Protein AF-A0A8T4J3P3-F1 (afdb_monomer)

Radius of gyration: 22.93 Å; Cα contacts (8 Å, |Δi|>4): 97; chains: 1; bounding box: 50×20×61 Å

Solvent-accessible surface area (backbone atoms only — not comparable to full-atom values): 6319 Å² total; per-residue (Å²): 105,70,88,78,67,76,52,54,73,67,57,55,49,53,51,52,53,50,51,50,52,59,51,37,70,76,73,45,59,72,70,58,40,50,53,52,52,50,52,52,52,53,50,53,52,51,50,49,44,68,74,58,44,93,62,59,65,44,81,47,78,45,78,41,93,57,54,66,65,52,49,51,47,38,44,74,73,66,72,43,73,71,46,84,41,90,40,64,38,95,86,78,70,44,82,42,44,30,42,37,34,73,42,75,66,126

InterPro domains:
  IPR003740 Uncharacterised membrane protein YitT [PF02588] (1-74)
  IPR015867 Nitrogen regulatory protein PII/ATP phosphoribosyltransferase, C-terminal [G3DSA:3.30.70.120] (50-106)
  IPR019264 Domain of unknown function DUF2179 [PF10035] (80-104)
  IPR051461 UPF0750 membrane-associated protein [PTHR33545] (1-105)

pLDDT: mean 79.39, std 11.52, range [35.0, 92.94]

Organism: NCBI:txid299421

Mean predicted aligned error: 11.97 Å

Structure (mmCIF, N/CA/C/O backbone):
data_AF-A0A8T4J3P3-F1
#
_entry.id   AF-A0A8T4J3P3-F1
#
loop_
_atom_site.group_PDB
_atom_site.id
_atom_site.type_symbol
_atom_site.label_atom_id
_atom_site.label_alt_id
_atom_site.label_comp_id
_atom_site.label_asym_id
_atom_site.label_entity_id
_atom_site.label_seq_id
_atom_site.pdbx_PDB_ins_code
_atom_site.Cartn_x
_atom_site.Cartn_y
_atom_site.Cartn_z
_atom_site.occupancy
_atom_site.B_iso_or_equiv
_atom_site.auth_seq_id
_atom_site.auth_comp_id
_atom_site.auth_asym_id
_atom_site.auth_atom_id
_atom_site.pdbx_PDB_model_num
ATOM 1 N N . ILE A 1 1 ? 18.971 -0.209 1.408 1.00 48.09 1 ILE A N 1
ATOM 2 C CA . ILE A 1 1 ? 19.101 1.019 0.581 1.00 48.09 1 ILE A CA 1
ATOM 3 C C . ILE A 1 1 ? 18.462 2.231 1.278 1.00 48.09 1 ILE A C 1
ATOM 5 O O . ILE A 1 1 ? 19.193 3.159 1.584 1.00 48.09 1 ILE A O 1
ATOM 9 N N . HIS A 1 2 ? 17.191 2.181 1.709 1.00 35.00 2 HIS A N 1
ATOM 10 C CA . HIS A 1 2 ? 16.557 3.257 2.511 1.00 35.00 2 HIS A CA 1
ATOM 11 C C . HIS A 1 2 ? 17.288 3.605 3.832 1.00 35.00 2 HIS A C 1
ATOM 13 O O . HIS A 1 2 ? 17.222 4.733 4.304 1.00 35.00 2 HIS A O 1
ATOM 19 N N . LYS A 1 3 ? 18.021 2.641 4.416 1.00 41.84 3 LYS A N 1
ATOM 20 C CA . LYS A 1 3 ? 18.804 2.813 5.656 1.00 41.84 3 LYS A CA 1
ATOM 21 C C . LYS A 1 3 ? 20.180 3.483 5.462 1.00 41.84 3 LYS A C 1
ATOM 23 O O . LYS A 1 3 ? 20.754 3.920 6.447 1.00 41.84 3 LYS A O 1
ATOM 28 N N . TYR A 1 4 ? 20.708 3.562 4.232 1.00 56.03 4 TYR A N 1
ATOM 29 C CA . TYR A 1 4 ? 22.084 4.032 3.975 1.00 56.03 4 TYR A CA 1
ATOM 30 C C . TYR A 1 4 ? 22.183 5.343 3.178 1.00 56.03 4 TYR A C 1
ATOM 32 O O . TYR A 1 4 ? 23.177 6.040 3.329 1.00 56.03 4 TYR A O 1
ATOM 40 N N . THR A 1 5 ? 21.188 5.713 2.359 1.00 57.62 5 THR A N 1
ATOM 41 C CA . THR A 1 5 ? 21.279 6.915 1.496 1.00 57.62 5 THR A CA 1
ATOM 42 C C . THR A 1 5 ? 20.175 7.954 1.694 1.00 57.62 5 THR A C 1
ATOM 44 O O . THR A 1 5 ? 20.275 9.035 1.126 1.00 57.62 5 THR A O 1
ATOM 47 N N . GLY A 1 6 ? 19.116 7.677 2.467 1.00 58.16 6 GLY A N 1
ATOM 48 C CA . GLY A 1 6 ? 18.024 8.639 2.719 1.00 58.16 6 GLY A CA 1
ATOM 49 C C . GLY A 1 6 ? 17.222 9.072 1.477 1.00 58.16 6 GLY A C 1
ATOM 50 O O . GLY A 1 6 ? 16.304 9.884 1.575 1.00 58.16 6 GLY A O 1
ATOM 51 N N . LEU A 1 7 ? 17.547 8.533 0.300 1.00 58.16 7 LEU A N 1
ATOM 52 C CA . LEU A 1 7 ? 16.860 8.785 -0.960 1.00 58.16 7 LEU A CA 1
ATOM 53 C C . LEU A 1 7 ? 15.660 7.844 -1.086 1.00 58.16 7 LEU A C 1
ATOM 55 O O . LEU A 1 7 ? 15.764 6.647 -0.8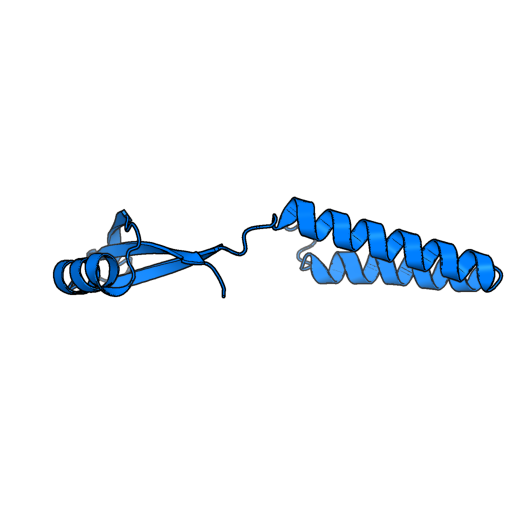07 1.00 58.16 7 LEU A O 1
ATOM 59 N N . SER A 1 8 ? 14.520 8.381 -1.533 1.00 64.44 8 SER A N 1
ATOM 60 C CA . SER A 1 8 ? 13.360 7.546 -1.846 1.00 64.44 8 SER A CA 1
ATOM 61 C C . SER A 1 8 ? 13.710 6.570 -2.972 1.00 64.44 8 SER A C 1
ATOM 63 O O . SER A 1 8 ? 14.520 6.877 -3.851 1.00 64.44 8 SER A O 1
ATOM 65 N N . GLN A 1 9 ? 13.080 5.394 -2.965 1.00 66.31 9 GLN A N 1
ATOM 66 C CA . GLN A 1 9 ? 13.320 4.343 -3.961 1.00 66.31 9 GLN A CA 1
ATOM 67 C C . GLN A 1 9 ? 13.189 4.872 -5.403 1.00 66.31 9 GLN A C 1
ATOM 69 O O . GLN A 1 9 ? 14.008 4.536 -6.255 1.00 66.3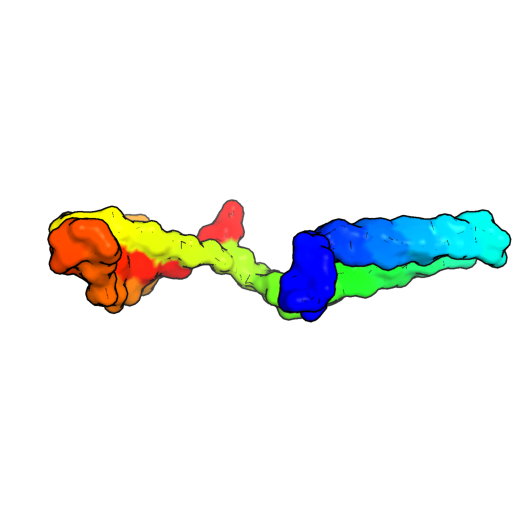1 9 GLN A O 1
ATOM 74 N N . GLY A 1 10 ? 12.247 5.793 -5.642 1.00 67.44 10 GLY A N 1
ATOM 75 C CA . GLY A 1 10 ? 12.066 6.450 -6.940 1.00 67.44 10 GLY A CA 1
ATOM 76 C C . GLY A 1 10 ? 13.233 7.348 -7.370 1.00 67.44 10 GLY A C 1
ATOM 77 O O . GLY A 1 10 ? 13.574 7.368 -8.546 1.00 67.44 10 GLY A O 1
ATOM 78 N N . LYS A 1 11 ? 13.903 8.048 -6.441 1.00 70.94 11 LYS A N 1
ATOM 79 C CA . LYS A 1 11 ? 15.074 8.885 -6.772 1.00 70.94 11 LYS A CA 1
ATOM 80 C C . LYS A 1 11 ? 16.291 8.047 -7.160 1.00 70.94 11 LYS A C 1
ATOM 82 O O . LYS A 1 11 ? 17.035 8.435 -8.054 1.00 70.94 11 LYS A O 1
ATOM 87 N N . CYS A 1 12 ? 16.485 6.901 -6.506 1.00 74.31 12 CYS A N 1
ATOM 88 C CA . CYS A 1 12 ? 17.551 5.967 -6.872 1.00 74.31 12 CYS A CA 1
ATOM 89 C C . CYS A 1 12 ? 17.317 5.364 -8.262 1.00 74.31 12 CYS A C 1
ATOM 91 O O . CYS A 1 12 ? 18.253 5.336 -9.055 1.00 74.31 12 CYS A O 1
ATOM 93 N N . LEU A 1 13 ? 16.083 4.941 -8.569 1.00 76.50 13 LEU A N 1
ATOM 94 C CA . LEU A 1 13 ? 15.736 4.462 -9.912 1.00 76.50 13 LEU A CA 1
ATOM 95 C C . LEU A 1 13 ? 15.973 5.546 -10.968 1.00 76.50 13 LEU A C 1
ATOM 97 O O . LEU A 1 13 ? 16.661 5.293 -11.946 1.00 76.50 13 LEU A O 1
ATOM 101 N N . ALA A 1 14 ? 15.500 6.772 -10.725 1.00 75.94 14 ALA A N 1
ATOM 102 C CA . ALA A 1 14 ? 15.676 7.880 -11.661 1.00 75.94 14 ALA A CA 1
ATOM 103 C C . ALA A 1 14 ? 17.155 8.211 -11.939 1.00 75.94 14 ALA A C 1
ATOM 105 O O . ALA A 1 14 ? 17.506 8.544 -13.068 1.00 75.94 14 ALA A O 1
ATOM 106 N N . LEU A 1 15 ? 18.033 8.107 -10.933 1.00 83.00 15 LEU A N 1
ATOM 107 C CA . LEU A 1 15 ? 19.476 8.305 -11.113 1.00 83.00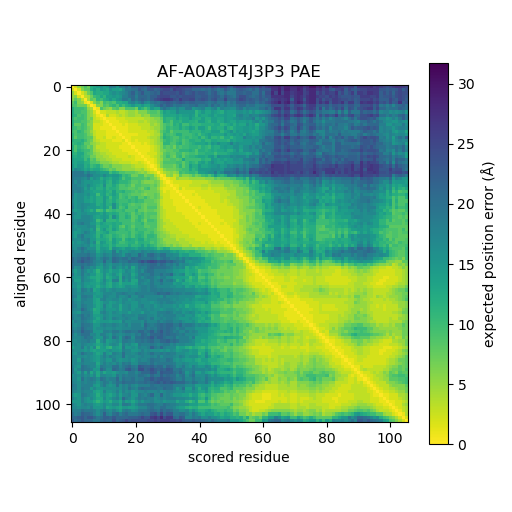 15 LEU A CA 1
ATOM 108 C C . LEU A 1 15 ? 20.118 7.184 -11.933 1.00 83.00 15 LEU A C 1
ATOM 110 O O . LEU A 1 15 ? 20.938 7.462 -12.809 1.00 83.00 15 LEU A O 1
ATOM 114 N N . ILE A 1 16 ? 19.755 5.932 -11.654 1.00 81.81 16 ILE A N 1
ATOM 115 C CA . ILE A 1 16 ? 20.275 4.771 -12.383 1.00 81.81 16 ILE A CA 1
ATOM 116 C C . ILE A 1 16 ? 19.819 4.837 -13.842 1.00 81.81 16 ILE A C 1
ATOM 118 O O . ILE A 1 16 ? 20.661 4.817 -14.739 1.00 81.81 16 ILE A O 1
ATOM 122 N N . ASP A 1 17 ? 18.520 5.022 -14.078 1.00 78.00 17 ASP A N 1
ATOM 123 C CA . ASP A 1 17 ? 17.948 5.134 -15.421 1.00 78.00 17 ASP A CA 1
ATOM 124 C C . ASP A 1 17 ? 18.521 6.344 -16.170 1.00 78.00 17 ASP A C 1
ATOM 126 O O . ASP A 1 17 ? 18.912 6.224 -17.330 1.00 78.00 17 ASP A O 1
ATOM 130 N N . GLY A 1 18 ? 18.668 7.496 -15.504 1.00 79.50 18 GLY A N 1
ATOM 131 C CA . GLY A 1 18 ? 19.288 8.685 -16.092 1.00 79.50 18 GLY A CA 1
ATOM 132 C C . GLY A 1 18 ? 20.742 8.454 -16.512 1.00 79.50 18 GLY A C 1
ATOM 133 O O . GLY A 1 18 ? 21.148 8.873 -17.595 1.00 79.50 18 GLY A O 1
ATOM 134 N N . THR A 1 19 ? 21.519 7.732 -15.700 1.00 81.38 19 THR A N 1
ATOM 135 C CA . THR A 1 19 ? 22.915 7.395 -16.026 1.00 81.38 19 THR A CA 1
ATOM 136 C C . THR A 1 19 ? 22.984 6.420 -17.201 1.00 81.38 19 THR A C 1
ATOM 138 O O . THR A 1 19 ? 23.814 6.593 -18.094 1.00 81.38 19 THR A O 1
ATOM 141 N N . ILE A 1 20 ? 22.087 5.430 -17.250 1.00 80.12 20 ILE A N 1
ATOM 142 C CA . ILE A 1 20 ? 21.998 4.472 -18.360 1.00 80.12 20 ILE A CA 1
ATOM 143 C C . ILE A 1 20 ? 21.632 5.190 -19.664 1.00 80.12 20 ILE A C 1
ATOM 145 O O . ILE A 1 20 ? 22.286 4.958 -20.677 1.00 80.12 20 ILE A O 1
ATOM 149 N N . VAL A 1 21 ? 20.650 6.097 -19.645 1.00 72.56 21 VAL A N 1
ATOM 150 C CA . VAL A 1 21 ? 20.230 6.868 -20.829 1.00 72.56 21 VAL A CA 1
ATOM 151 C C . VAL A 1 21 ? 21.356 7.769 -21.342 1.00 72.56 21 VAL A C 1
ATOM 153 O O . VAL A 1 21 ? 21.638 7.756 -22.538 1.00 72.56 21 VAL A O 1
ATOM 156 N N . LEU A 1 22 ? 22.049 8.494 -20.456 1.00 78.88 22 LEU A N 1
ATOM 157 C CA . LEU A 1 22 ? 23.204 9.322 -20.833 1.00 78.88 22 LEU A CA 1
ATOM 158 C C . LEU A 1 22 ? 24.333 8.488 -21.452 1.00 78.88 22 LEU A C 1
ATOM 160 O O . LEU A 1 22 ? 24.925 8.886 -22.453 1.00 78.88 22 LEU A O 1
ATOM 164 N N . SER A 1 23 ? 24.598 7.310 -20.883 1.00 73.69 23 SER A N 1
ATOM 165 C CA . SER A 1 23 ? 25.611 6.380 -21.394 1.00 73.69 23 SER A CA 1
ATOM 166 C C . SER A 1 23 ? 25.203 5.798 -22.750 1.00 73.69 23 SER A C 1
ATOM 168 O O . SER A 1 23 ? 26.023 5.692 -23.657 1.00 73.69 23 SER A O 1
ATOM 170 N N . ALA A 1 24 ? 23.923 5.466 -22.923 1.00 66.88 24 ALA A N 1
ATOM 171 C CA . ALA A 1 24 ? 23.394 4.909 -24.160 1.00 66.88 24 ALA A CA 1
ATOM 172 C C . ALA A 1 24 ? 23.392 5.927 -25.311 1.00 66.88 24 ALA A C 1
ATOM 174 O O . ALA A 1 24 ? 23.721 5.559 -26.437 1.00 66.88 24 ALA A O 1
ATOM 175 N N . MET A 1 25 ? 23.098 7.202 -25.024 1.00 66.88 25 MET A N 1
ATOM 176 C CA . MET A 1 25 ? 23.184 8.298 -25.999 1.00 66.88 25 MET A CA 1
ATOM 177 C C . MET A 1 25 ? 24.599 8.497 -26.555 1.00 66.88 25 MET A C 1
ATOM 179 O O . MET A 1 25 ? 24.745 8.958 -27.682 1.00 66.88 25 MET A O 1
ATOM 183 N N . PHE A 1 26 ? 25.634 8.167 -25.778 1.00 71.31 26 PHE A N 1
ATOM 184 C CA . PHE A 1 26 ? 27.028 8.318 -26.196 1.00 71.31 26 PHE A CA 1
ATOM 185 C C . PHE A 1 26 ? 27.574 7.086 -26.940 1.00 71.31 26 PHE A C 1
ATOM 187 O O . PHE A 1 26 ? 28.540 7.204 -27.689 1.00 71.31 26 PHE A O 1
ATOM 194 N N . VAL A 1 27 ? 26.979 5.904 -26.731 1.00 69.38 27 VAL A N 1
ATOM 195 C CA . VAL A 1 27 ? 27.556 4.612 -27.153 1.00 69.38 27 VAL A CA 1
ATOM 196 C C . VAL A 1 27 ? 26.811 3.949 -28.320 1.00 69.38 27 VAL A C 1
ATOM 198 O O . VAL A 1 27 ? 27.438 3.207 -29.074 1.00 69.38 27 VAL A O 1
ATOM 201 N N . PHE A 1 28 ? 25.508 4.191 -28.512 1.00 64.69 28 PHE A N 1
ATOM 202 C CA . PHE A 1 28 ? 24.690 3.382 -29.429 1.00 64.69 28 PHE A CA 1
ATOM 203 C C . PHE A 1 28 ? 24.108 4.146 -30.627 1.00 64.69 28 PHE A C 1
ATOM 205 O O . PHE A 1 28 ? 23.646 5.279 -30.516 1.00 64.69 28 PHE A O 1
ATOM 212 N N . ASN A 1 29 ? 24.043 3.458 -31.775 1.00 71.31 29 ASN A N 1
ATOM 213 C CA . ASN A 1 29 ? 23.169 3.829 -32.891 1.00 71.31 29 ASN A CA 1
ATOM 214 C C . ASN A 1 29 ? 21.691 3.725 -32.464 1.00 71.31 29 ASN A C 1
ATOM 216 O O . ASN A 1 29 ? 21.352 2.915 -31.597 1.00 71.31 29 ASN A O 1
ATOM 220 N N . ILE A 1 30 ? 20.805 4.497 -33.107 1.00 72.88 30 ILE A N 1
ATOM 221 C CA . ILE A 1 30 ? 19.376 4.611 -32.744 1.00 72.88 30 ILE A CA 1
ATOM 222 C C . ILE A 1 30 ? 18.688 3.249 -32.538 1.00 72.88 30 ILE A C 1
ATOM 224 O O . ILE A 1 30 ? 17.943 3.087 -31.576 1.00 72.88 30 ILE A O 1
ATOM 228 N N . GLU A 1 31 ? 18.979 2.248 -33.373 1.00 77.88 31 GLU A N 1
ATOM 229 C CA . GLU A 1 31 ? 18.376 0.912 -33.266 1.00 77.88 31 GLU A CA 1
ATOM 230 C C . GLU A 1 31 ? 18.765 0.187 -31.970 1.00 77.88 31 GLU A C 1
ATOM 232 O O . GLU A 1 31 ? 17.910 -0.351 -31.269 1.00 77.88 31 GLU A O 1
ATOM 237 N N . GLN A 1 32 ? 20.049 0.209 -31.607 1.00 76.81 32 GLN A N 1
ATOM 238 C CA . GLN A 1 32 ? 20.541 -0.422 -30.378 1.00 76.81 32 GLN A CA 1
ATOM 239 C C . GLN A 1 32 ? 20.045 0.325 -29.131 1.00 76.81 32 GLN A C 1
ATOM 241 O O . GLN A 1 32 ? 19.705 -0.309 -28.130 1.00 76.81 32 GLN A O 1
ATOM 246 N N . GLY A 1 33 ? 19.919 1.655 -29.213 1.00 75.25 33 GLY A N 1
ATOM 247 C CA . GLY A 1 33 ? 19.308 2.472 -28.163 1.00 75.25 33 GLY A CA 1
ATOM 248 C C . GLY A 1 33 ? 17.838 2.114 -27.909 1.00 75.25 33 GLY A C 1
ATOM 249 O O . GLY A 1 33 ? 17.427 1.989 -26.755 1.00 75.25 33 GLY A O 1
ATOM 250 N N . LEU A 1 34 ? 17.058 1.868 -28.969 1.00 80.31 34 LEU A N 1
ATOM 251 C CA . LEU A 1 34 ? 15.660 1.434 -28.858 1.00 80.31 34 LEU A CA 1
ATOM 252 C C . LEU A 1 34 ? 15.532 0.056 -28.188 1.00 80.31 34 LEU A C 1
ATOM 254 O O . LEU A 1 34 ? 14.673 -0.119 -27.322 1.00 80.31 34 LEU A O 1
ATOM 258 N N . TYR A 1 35 ? 16.411 -0.902 -28.514 1.00 81.69 35 TYR A N 1
ATOM 259 C CA . TYR A 1 35 ? 16.428 -2.213 -27.849 1.00 81.69 35 TYR A CA 1
ATOM 260 C C . TYR A 1 35 ? 16.782 -2.115 -26.361 1.00 81.69 35 TYR A C 1
ATOM 262 O O . TYR A 1 35 ? 16.135 -2.759 -25.532 1.00 81.69 35 TYR A O 1
ATOM 270 N N . ALA A 1 36 ? 17.763 -1.282 -26.001 1.00 78.50 36 ALA A N 1
ATOM 271 C CA . ALA A 1 36 ? 18.114 -1.036 -24.604 1.00 78.50 36 ALA A CA 1
ATOM 272 C C . ALA A 1 36 ? 16.947 -0.402 -23.825 1.00 78.50 36 ALA A C 1
ATOM 274 O O . ALA A 1 36 ? 16.613 -0.864 -22.733 1.00 78.50 36 ALA A O 1
ATOM 275 N N . MET A 1 37 ? 16.274 0.599 -24.405 1.00 77.12 37 MET A N 1
ATOM 276 C CA . MET A 1 37 ? 15.106 1.245 -23.796 1.00 77.12 37 MET A CA 1
ATOM 277 C C . MET A 1 37 ? 13.954 0.256 -23.573 1.00 77.12 37 MET A C 1
ATOM 279 O O . MET A 1 37 ? 13.343 0.247 -22.502 1.00 77.12 37 MET A O 1
ATOM 283 N N . LEU A 1 38 ? 13.688 -0.616 -24.552 1.00 84.12 38 LEU A N 1
ATOM 284 C CA . LEU A 1 38 ? 12.672 -1.661 -24.438 1.00 84.12 38 LEU A CA 1
ATOM 285 C C . LEU A 1 38 ? 13.008 -2.659 -23.318 1.00 84.12 38 LEU A C 1
ATOM 287 O O . LEU A 1 38 ? 12.134 -3.015 -22.529 1.00 84.12 38 LEU A O 1
ATOM 291 N N . GLY A 1 39 ? 14.274 -3.071 -23.209 1.00 86.19 39 GLY A N 1
ATOM 292 C CA . GLY A 1 39 ? 14.741 -3.963 -22.147 1.00 86.19 39 GLY A CA 1
ATOM 293 C C . GLY A 1 39 ? 14.568 -3.364 -20.749 1.00 86.19 39 GLY A C 1
ATOM 294 O O . GLY A 1 39 ? 14.037 -4.028 -19.857 1.00 86.19 39 GLY A O 1
ATOM 295 N N . VAL A 1 40 ? 14.941 -2.092 -20.568 1.00 82.88 40 VAL A N 1
ATOM 296 C CA . VAL A 1 40 ? 14.738 -1.368 -19.300 1.00 82.88 40 VAL A CA 1
ATOM 297 C C . VAL A 1 40 ? 13.248 -1.257 -18.971 1.00 82.88 40 VAL A C 1
ATOM 299 O O . VAL A 1 40 ? 12.857 -1.524 -17.837 1.00 82.88 40 VAL A O 1
ATOM 302 N N . TYR A 1 41 ? 12.399 -0.952 -19.957 1.00 83.38 41 TYR A N 1
ATOM 303 C CA . TYR A 1 41 ? 10.949 -0.879 -19.762 1.00 83.38 41 TYR A CA 1
ATOM 304 C C . TYR A 1 41 ? 10.346 -2.216 -19.305 1.00 83.38 41 TYR A C 1
ATOM 306 O O . TYR A 1 41 ? 9.610 -2.258 -18.316 1.00 83.38 41 TYR A O 1
ATOM 314 N N . ILE A 1 42 ? 10.677 -3.316 -19.991 1.00 89.38 42 ILE A N 1
ATOM 315 C CA . ILE A 1 42 ? 10.176 -4.657 -19.654 1.00 89.38 42 ILE A CA 1
ATOM 316 C C . ILE A 1 42 ? 10.678 -5.086 -18.273 1.00 89.38 42 ILE A C 1
ATOM 318 O O . ILE A 1 42 ? 9.896 -5.591 -17.466 1.00 89.38 42 ILE A O 1
ATOM 322 N N . SER A 1 43 ? 11.959 -4.859 -17.977 1.00 85.31 43 SER A N 1
ATOM 323 C CA . SER A 1 43 ? 12.551 -5.188 -16.678 1.00 85.31 43 SER A CA 1
ATOM 324 C C . SER A 1 43 ? 11.889 -4.397 -15.547 1.00 85.31 43 SER A C 1
ATOM 326 O O . SER A 1 43 ? 11.435 -4.988 -14.570 1.00 85.31 43 SER A O 1
ATOM 328 N N . SER A 1 44 ? 11.720 -3.083 -15.722 1.00 81.25 44 SER A N 1
ATOM 329 C CA . SER A 1 44 ? 11.039 -2.206 -14.764 1.00 81.25 44 SER A CA 1
ATOM 330 C C . SER A 1 44 ? 9.605 -2.671 -14.490 1.00 81.25 44 SER A C 1
ATOM 332 O O . SER A 1 44 ? 9.224 -2.885 -13.339 1.00 81.25 44 SER A O 1
ATOM 334 N N . LYS A 1 45 ? 8.834 -2.982 -15.542 1.00 82.50 45 LYS A N 1
ATOM 335 C CA . LYS A 1 45 ? 7.485 -3.546 -15.390 1.00 82.50 45 LYS A CA 1
ATOM 336 C C . LYS A 1 45 ? 7.466 -4.905 -14.704 1.00 82.50 45 LYS A C 1
ATOM 338 O O . LYS A 1 45 ? 6.565 -5.170 -13.913 1.00 82.50 45 LYS A O 1
ATOM 343 N N . THR A 1 46 ? 8.443 -5.756 -14.985 1.00 87.19 46 THR A N 1
ATOM 344 C CA . THR A 1 46 ? 8.560 -7.067 -14.336 1.00 87.19 46 THR A CA 1
ATOM 345 C C . THR A 1 46 ? 8.850 -6.906 -12.845 1.00 87.19 46 THR A C 1
ATOM 347 O O . THR A 1 46 ? 8.215 -7.564 -12.024 1.00 87.19 46 THR A O 1
ATOM 350 N N . ILE A 1 47 ? 9.747 -5.986 -12.482 1.00 84.19 47 ILE A N 1
ATOM 351 C CA . ILE A 1 47 ? 10.050 -5.652 -11.087 1.00 84.19 47 ILE A CA 1
ATOM 352 C C . ILE A 1 47 ? 8.799 -5.130 -10.377 1.00 84.19 47 ILE A C 1
ATOM 354 O O . ILE A 1 47 ? 8.505 -5.601 -9.282 1.00 84.19 47 ILE A O 1
ATOM 358 N N . ASP A 1 48 ? 8.037 -4.226 -10.998 1.00 80.12 48 ASP A N 1
ATOM 359 C CA . ASP A 1 48 ? 6.788 -3.705 -10.428 1.00 80.12 48 ASP A CA 1
ATOM 360 C C . ASP A 1 48 ? 5.778 -4.827 -10.149 1.00 80.12 48 ASP A C 1
ATOM 362 O O . ASP A 1 48 ? 5.182 -4.882 -9.071 1.00 80.12 48 ASP A O 1
ATOM 366 N N . VAL A 1 49 ? 5.601 -5.748 -11.103 1.00 81.62 49 VAL A N 1
ATOM 367 C CA . VAL A 1 49 ? 4.692 -6.895 -10.960 1.00 81.62 49 VAL A CA 1
ATOM 368 C C . VAL A 1 49 ? 5.154 -7.834 -9.847 1.00 81.62 49 VAL A C 1
ATOM 370 O O . VAL A 1 49 ? 4.320 -8.331 -9.097 1.00 81.62 49 VAL A O 1
ATOM 373 N N . ILE A 1 50 ? 6.461 -8.059 -9.699 1.00 83.44 50 ILE A N 1
ATOM 374 C CA . ILE A 1 50 ? 7.008 -8.914 -8.637 1.00 83.44 50 ILE A CA 1
ATOM 375 C C . ILE A 1 50 ? 6.924 -8.227 -7.264 1.00 83.44 50 ILE A C 1
ATOM 377 O O . ILE A 1 50 ? 6.585 -8.883 -6.283 1.00 83.44 50 ILE A O 1
ATOM 381 N N . GLN A 1 51 ? 7.217 -6.923 -7.172 1.00 73.50 51 GLN A N 1
ATOM 382 C CA . GLN A 1 51 ? 7.201 -6.183 -5.903 1.00 73.50 51 GLN A CA 1
ATOM 383 C C . GLN A 1 51 ? 5.790 -5.946 -5.371 1.00 73.50 51 GLN A C 1
ATOM 385 O O . GLN A 1 51 ? 5.550 -6.119 -4.179 1.00 73.50 51 GLN A O 1
ATOM 390 N N . VAL A 1 52 ? 4.873 -5.500 -6.230 1.00 69.00 52 VAL A N 1
ATOM 391 C CA . VAL A 1 52 ? 3.508 -5.132 -5.826 1.00 69.00 52 VAL A CA 1
ATOM 392 C C . VAL A 1 52 ? 2.557 -6.328 -5.939 1.00 69.00 52 VAL A C 1
ATOM 394 O O . VAL A 1 52 ? 1.524 -6.363 -5.272 1.00 69.00 52 VAL A O 1
ATOM 397 N N . GLY A 1 53 ? 2.908 -7.338 -6.738 1.00 68.38 53 GLY A N 1
ATOM 398 C CA . GLY A 1 53 ? 2.010 -8.433 -7.081 1.00 68.38 53 GLY A CA 1
ATOM 399 C C . GLY A 1 53 ? 0.862 -7.980 -7.991 1.00 68.38 53 GLY A C 1
ATOM 400 O O . GLY A 1 53 ? 0.689 -6.802 -8.305 1.00 68.38 53 GLY A O 1
ATOM 401 N N . LEU A 1 54 ? 0.024 -8.935 -8.401 1.00 64.44 54 LEU A N 1
ATOM 402 C CA . LEU A 1 54 ? -1.208 -8.654 -9.157 1.00 64.44 54 LEU A CA 1
ATOM 403 C C . LEU A 1 54 ? -2.326 -8.065 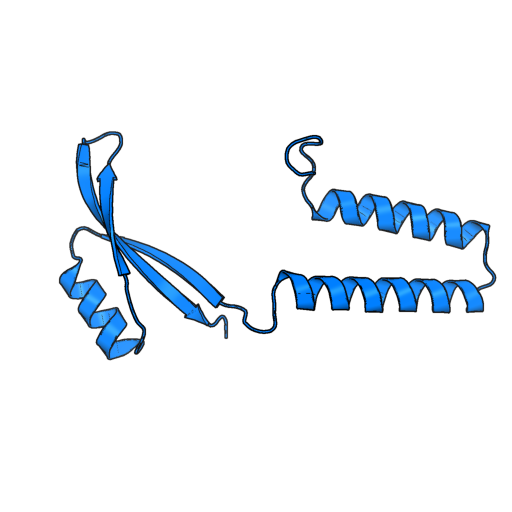-8.277 1.00 64.44 54 LEU A C 1
ATOM 405 O O . LEU A 1 54 ? -3.282 -7.495 -8.796 1.00 64.44 54 LEU A O 1
ATOM 409 N N . ASN A 1 55 ? -2.219 -8.194 -6.951 1.00 61.19 55 ASN A N 1
ATOM 410 C CA . ASN A 1 55 ? -3.248 -7.768 -6.006 1.00 61.19 55 ASN A CA 1
ATOM 411 C C . ASN A 1 55 ? -2.899 -6.417 -5.381 1.00 61.19 55 ASN A C 1
ATOM 413 O O . ASN A 1 55 ? -2.143 -6.330 -4.414 1.00 61.19 55 ASN A O 1
ATOM 417 N N . ARG A 1 56 ? -3.520 -5.354 -5.897 1.00 66.69 56 ARG A N 1
ATOM 418 C CA . ARG A 1 56 ? -3.497 -4.028 -5.273 1.00 66.69 56 ARG A CA 1
ATOM 419 C C . ARG A 1 56 ? -4.460 -4.002 -4.088 1.00 66.69 56 ARG A C 1
ATOM 421 O O . ARG A 1 56 ? -5.577 -3.511 -4.199 1.00 66.69 56 ARG A O 1
ATOM 428 N N . SER A 1 57 ? -4.045 -4.552 -2.956 1.00 75.62 57 SER A N 1
ATOM 429 C CA . SER A 1 57 ? -4.798 -4.450 -1.703 1.00 75.62 57 SER A CA 1
ATOM 430 C C . SER A 1 57 ? -4.307 -3.252 -0.893 1.00 75.62 57 SER A C 1
ATOM 432 O O . SER A 1 57 ? -3.105 -3.092 -0.686 1.00 75.62 57 SER A O 1
ATOM 434 N N . LYS A 1 58 ? -5.225 -2.414 -0.407 1.00 80.44 58 LYS A N 1
ATOM 435 C CA . LYS A 1 58 ? -4.932 -1.347 0.556 1.00 80.44 58 LYS A CA 1
ATOM 436 C C . LYS A 1 58 ? -5.388 -1.752 1.951 1.00 80.44 58 LYS A C 1
ATOM 438 O O . LYS A 1 58 ? -6.461 -2.324 2.133 1.00 80.44 58 LYS A O 1
ATOM 443 N N . MET A 1 59 ? -4.571 -1.419 2.943 1.00 85.88 59 MET A N 1
ATOM 444 C CA . MET A 1 59 ? -4.917 -1.567 4.352 1.00 85.88 59 MET A CA 1
ATOM 445 C C . MET A 1 59 ? -5.594 -0.285 4.841 1.00 85.88 59 MET A C 1
ATOM 447 O O . MET A 1 59 ? -5.029 0.800 4.718 1.00 85.88 59 MET A O 1
ATOM 451 N N . ALA A 1 60 ? -6.794 -0.420 5.399 1.00 88.12 60 ALA A N 1
ATOM 452 C CA . ALA A 1 60 ? -7.503 0.641 6.097 1.00 88.12 60 ALA A CA 1
ATOM 453 C C . ALA A 1 60 ? -7.443 0.377 7.606 1.00 88.12 60 ALA A C 1
ATOM 455 O O . ALA A 1 60 ? -7.743 -0.726 8.067 1.00 88.12 60 ALA A O 1
ATOM 456 N N . MET A 1 61 ? -7.050 1.398 8.365 1.00 91.31 61 MET A N 1
ATOM 457 C CA . MET A 1 61 ? -6.935 1.347 9.819 1.00 91.31 61 MET A CA 1
ATOM 458 C C . MET A 1 61 ? -7.873 2.396 10.416 1.00 91.31 61 MET A C 1
ATOM 460 O O . MET A 1 61 ? -7.714 3.588 10.160 1.00 91.31 61 MET A O 1
ATOM 464 N N . ILE A 1 62 ? -8.885 1.948 11.159 1.00 90.56 62 ILE A N 1
ATOM 465 C CA . ILE A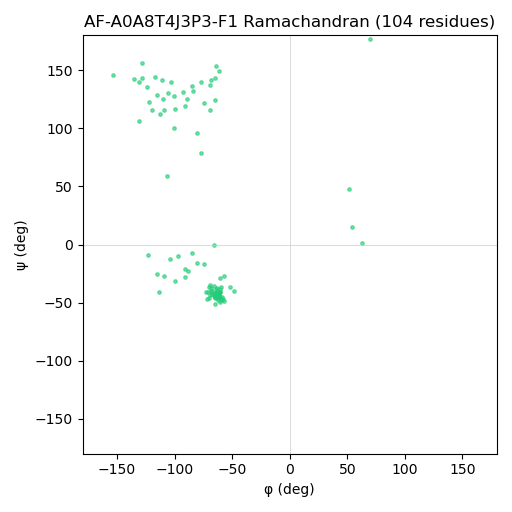 1 62 ? -9.954 2.798 11.690 1.00 90.56 62 ILE A CA 1
ATOM 466 C C . ILE A 1 62 ? -9.821 2.845 13.212 1.00 90.56 62 ILE A C 1
ATOM 468 O O . ILE A 1 62 ? -10.042 1.840 13.882 1.00 90.56 62 ILE A O 1
ATOM 472 N N . ILE A 1 63 ? -9.473 4.012 13.756 1.00 91.06 63 ILE A N 1
ATOM 473 C CA . ILE A 1 63 ? -9.451 4.270 15.203 1.00 91.06 63 ILE A CA 1
ATOM 474 C C . ILE A 1 63 ? -10.822 4.824 15.593 1.00 91.06 63 ILE A C 1
ATOM 476 O O . ILE A 1 63 ? -11.229 5.872 15.089 1.00 91.06 63 ILE A O 1
ATOM 480 N N . THR A 1 64 ? -11.551 4.138 16.469 1.00 87.94 64 THR A N 1
ATOM 481 C CA . THR A 1 64 ? -12.891 4.572 16.887 1.00 87.94 64 THR A CA 1
ATOM 482 C C . THR A 1 64 ? -13.227 4.060 18.279 1.00 87.94 64 THR A C 1
ATOM 484 O O . THR A 1 64 ? -12.871 2.945 18.626 1.00 87.94 64 THR A O 1
ATOM 487 N N . ASN A 1 65 ? -13.983 4.842 19.052 1.00 86.94 65 ASN A N 1
ATOM 488 C CA . ASN A 1 65 ? -14.544 4.383 20.329 1.00 86.94 65 ASN A CA 1
ATOM 489 C C . ASN A 1 65 ? -15.872 3.624 20.138 1.00 86.94 65 ASN A C 1
ATOM 491 O O . ASN A 1 65 ? -16.413 3.067 21.086 1.00 86.94 65 ASN A O 1
ATOM 495 N N . ARG A 1 66 ? -16.419 3.612 18.915 1.00 88.12 66 ARG A N 1
ATOM 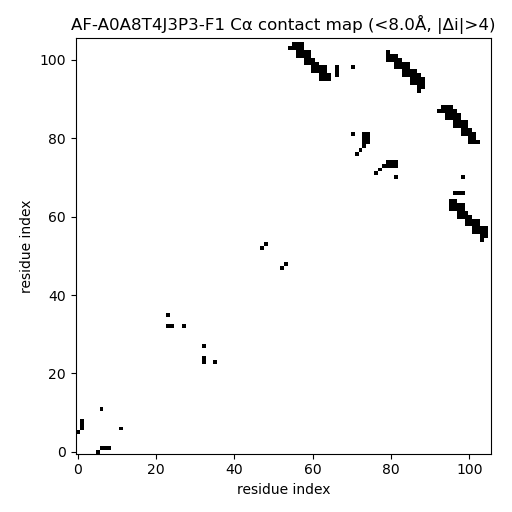496 C CA . ARG A 1 66 ? -17.657 2.906 18.546 1.00 88.12 66 ARG A CA 1
ATOM 497 C C . ARG A 1 66 ? -17.336 1.672 17.707 1.00 88.12 66 ARG A C 1
ATOM 499 O O . ARG A 1 66 ? -17.745 1.574 16.551 1.00 88.12 66 ARG A O 1
ATOM 506 N N . GLU A 1 67 ? -16.539 0.761 18.264 1.00 87.25 67 GLU A N 1
ATOM 507 C CA . GLU A 1 67 ? -16.029 -0.392 17.512 1.00 87.25 67 GLU A CA 1
ATOM 508 C C . GLU A 1 67 ? -17.142 -1.303 16.977 1.00 87.25 67 GLU A C 1
ATOM 510 O O . GLU A 1 67 ? -17.058 -1.746 15.836 1.00 87.25 67 GLU A O 1
ATOM 515 N N . GLU A 1 68 ? -18.220 -1.518 17.737 1.00 88.12 68 GLU A N 1
ATOM 516 C CA . GLU A 1 68 ? -19.318 -2.409 17.335 1.00 88.12 68 GLU A CA 1
ATOM 517 C C . GLU A 1 68 ? -20.124 -1.879 16.143 1.00 88.12 68 GLU A C 1
ATOM 519 O O . GLU A 1 68 ? -20.416 -2.631 15.212 1.00 88.12 68 GLU A O 1
ATOM 524 N N . GLU A 1 69 ? -20.435 -0.578 16.120 1.00 89.38 69 GLU A N 1
ATOM 525 C CA . GLU A 1 69 ? -21.151 0.051 14.999 1.00 89.38 69 GLU A CA 1
ATOM 526 C C . GLU A 1 69 ? -20.342 -0.066 13.701 1.00 89.38 69 GLU A C 1
ATOM 528 O O . GLU A 1 69 ? -20.870 -0.442 12.649 1.00 89.38 69 GLU A O 1
ATOM 533 N N . VAL A 1 70 ? -19.036 0.210 13.780 1.00 89.12 70 VAL A N 1
ATOM 534 C CA . VAL A 1 70 ? -18.136 0.144 12.624 1.00 89.12 70 VAL A CA 1
ATOM 535 C C . VAL A 1 70 ? -17.906 -1.303 12.197 1.00 89.12 70 VAL A C 1
ATOM 537 O O . VAL A 1 70 ? -17.953 -1.596 11.002 1.00 89.12 70 VAL A O 1
ATOM 540 N N . ARG A 1 71 ? -17.732 -2.229 13.145 1.00 88.75 71 ARG A N 1
ATOM 541 C CA . ARG A 1 71 ? -17.598 -3.664 12.869 1.00 88.75 71 ARG A CA 1
ATOM 542 C C . ARG A 1 71 ? -18.807 -4.193 12.109 1.00 88.75 71 ARG A C 1
ATOM 544 O O . ARG A 1 71 ? -18.632 -4.840 11.078 1.00 88.75 71 ARG A O 1
ATOM 551 N N . HIS A 1 72 ? -20.018 -3.876 12.567 1.00 89.50 72 HIS A N 1
ATOM 552 C CA . HIS A 1 72 ? -21.244 -4.272 11.881 1.00 89.50 72 HIS A CA 1
ATOM 553 C C . HIS A 1 72 ? -21.366 -3.653 10.489 1.00 89.50 72 HIS A C 1
ATOM 555 O O . HIS A 1 72 ? -21.762 -4.345 9.552 1.00 89.50 72 HIS A O 1
ATOM 561 N N . ALA A 1 73 ? -21.010 -2.378 10.326 1.00 87.94 73 ALA A N 1
ATOM 562 C CA . ALA A 1 73 ? -21.041 -1.730 9.022 1.00 87.94 73 ALA A CA 1
ATOM 563 C C . ALA A 1 73 ? -20.062 -2.380 8.030 1.00 87.94 73 ALA A C 1
ATOM 565 O O . ALA A 1 73 ? -20.443 -2.640 6.893 1.00 87.94 73 ALA A O 1
ATOM 566 N N . VAL A 1 74 ? -18.830 -2.683 8.449 1.00 87.19 74 VAL A N 1
ATOM 567 C CA .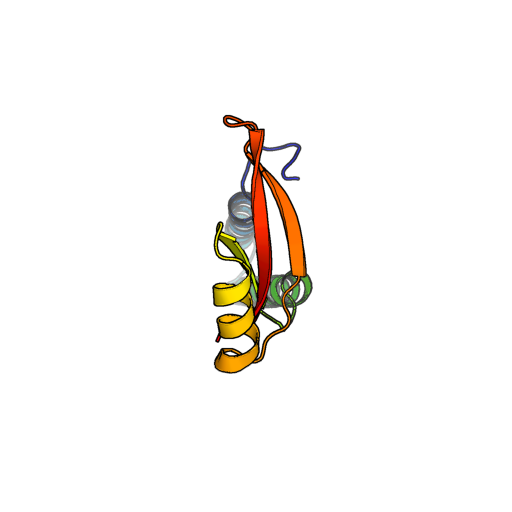 VAL A 1 74 ? -17.814 -3.288 7.571 1.00 87.19 74 VAL A CA 1
ATOM 568 C C . VAL A 1 74 ? -18.168 -4.736 7.225 1.00 87.19 74 VAL A C 1
ATOM 570 O O . VAL A 1 74 ? -18.136 -5.094 6.050 1.00 87.19 74 VAL A O 1
ATOM 573 N N . LEU A 1 75 ? -18.573 -5.546 8.209 1.00 87.38 75 LEU A N 1
ATOM 574 C CA . LEU A 1 75 ? -18.948 -6.944 7.972 1.00 87.38 75 LEU A CA 1
ATOM 575 C C . LEU A 1 75 ? -20.190 -7.063 7.081 1.00 87.38 75 LEU A C 1
ATOM 577 O O . LEU A 1 75 ? -20.179 -7.841 6.139 1.00 87.38 75 LEU A O 1
ATOM 581 N N . ASN A 1 76 ? -21.241 -6.276 7.339 1.00 86.31 76 ASN A N 1
ATOM 582 C CA . ASN A 1 76 ? -22.528 -6.461 6.659 1.00 86.31 76 ASN A CA 1
ATOM 583 C C . ASN A 1 76 ? -22.683 -5.639 5.371 1.00 86.31 76 ASN A C 1
ATOM 585 O O . ASN A 1 76 ? -23.464 -6.026 4.508 1.00 86.31 76 ASN A O 1
ATOM 589 N N . LYS A 1 77 ? -22.012 -4.483 5.241 1.00 83.81 77 LYS A N 1
ATOM 590 C CA . LYS A 1 77 ? -22.149 -3.622 4.048 1.00 83.81 77 LYS A CA 1
ATOM 591 C C . LYS A 1 77 ? -21.010 -3.785 3.050 1.00 83.81 77 LYS A C 1
ATOM 593 O O . LYS A 1 77 ? -21.230 -3.569 1.865 1.00 83.81 77 LYS A O 1
ATOM 598 N N . ILE A 1 78 ? -19.804 -4.094 3.527 1.00 82.75 78 ILE A N 1
ATOM 599 C CA . ILE A 1 78 ? -18.594 -4.199 2.692 1.00 82.75 78 ILE A CA 1
ATOM 600 C C . ILE A 1 78 ? -18.218 -5.673 2.457 1.00 82.75 78 ILE A C 1
ATOM 602 O O . ILE A 1 78 ? -17.409 -5.952 1.577 1.00 82.75 78 ILE A O 1
ATOM 606 N N . ASP A 1 79 ? -18.819 -6.608 3.207 1.00 82.75 79 ASP A N 1
ATOM 607 C CA . ASP A 1 79 ? -18.561 -8.054 3.128 1.00 82.75 79 ASP A CA 1
ATOM 608 C C . ASP A 1 79 ? -17.061 -8.379 3.228 1.00 82.75 79 ASP A C 1
ATOM 610 O O . ASP A 1 79 ? -16.452 -9.079 2.411 1.00 82.75 79 ASP A O 1
ATOM 614 N N . ARG A 1 80 ? -16.408 -7.765 4.224 1.00 83.00 80 ARG A N 1
ATOM 615 C CA . ARG A 1 80 ? -14.962 -7.879 4.418 1.00 83.00 80 ARG A CA 1
ATOM 616 C C . ARG A 1 80 ? -14.593 -8.218 5.849 1.00 83.00 80 ARG A C 1
ATOM 618 O O . ARG A 1 80 ? -15.165 -7.686 6.796 1.00 83.00 80 ARG A O 1
ATOM 625 N N . GLY A 1 81 ? -13.594 -9.090 5.988 1.00 85.62 81 GLY A N 1
ATOM 626 C CA . GLY A 1 81 ? -13.021 -9.457 7.278 1.00 85.62 81 GLY A CA 1
ATOM 627 C C . GLY A 1 81 ? -12.335 -8.273 7.956 1.00 85.62 81 GLY A C 1
ATOM 628 O O . GLY A 1 81 ? -11.700 -7.444 7.300 1.00 85.62 81 GLY A O 1
ATOM 629 N N . ILE A 1 82 ? -12.458 -8.218 9.280 1.00 90.25 82 ILE A N 1
ATOM 630 C CA . ILE A 1 82 ? -11.883 -7.167 10.121 1.00 90.25 82 ILE A CA 1
ATOM 631 C C . ILE A 1 82 ? -11.091 -7.825 11.251 1.00 90.25 82 ILE A C 1
ATOM 633 O O . ILE A 1 82 ? -11.511 -8.841 11.803 1.00 90.25 82 ILE A O 1
ATOM 637 N N . THR A 1 83 ? -9.973 -7.218 11.633 1.00 90.81 83 THR A N 1
ATOM 638 C CA . THR A 1 83 ? -9.194 -7.604 12.813 1.00 90.81 83 THR A CA 1
ATOM 639 C C . THR A 1 83 ? -9.216 -6.469 13.824 1.00 90.81 83 THR A C 1
ATOM 641 O O . THR A 1 83 ? -8.910 -5.328 13.478 1.00 90.81 83 THR A O 1
ATOM 644 N N . LYS A 1 84 ? -9.569 -6.778 15.075 1.00 91.12 84 LYS A N 1
ATOM 645 C CA . LYS A 1 84 ? -9.472 -5.828 16.185 1.00 91.12 84 LYS A CA 1
ATOM 646 C C . LYS A 1 84 ? -8.056 -5.836 16.757 1.00 91.12 84 LYS A C 1
ATOM 648 O O . LYS A 1 84 ? -7.511 -6.898 17.040 1.00 91.12 84 LYS A O 1
ATOM 653 N N . ILE A 1 85 ? -7.496 -4.650 16.952 1.00 92.19 85 ILE A N 1
ATOM 654 C CA . ILE A 1 85 ? -6.203 -4.411 17.585 1.00 92.19 85 ILE A CA 1
ATOM 655 C C . ILE A 1 85 ? -6.452 -3.496 18.788 1.00 92.19 85 ILE A C 1
ATOM 657 O O . ILE A 1 85 ? -6.987 -2.399 18.631 1.00 92.19 85 ILE A O 1
ATOM 661 N N . SER A 1 86 ? -6.073 -3.938 19.986 1.00 90.69 86 SER A N 1
ATOM 662 C CA . SER A 1 86 ? -6.097 -3.082 21.176 1.00 90.69 86 SER A CA 1
ATOM 663 C C . SER A 1 86 ? -4.936 -2.095 21.107 1.00 90.69 86 SER A C 1
ATOM 665 O O . SER A 1 86 ? -3.781 -2.510 21.012 1.00 90.69 86 SER A O 1
ATOM 667 N N . ALA A 1 87 ? -5.233 -0.799 21.139 1.00 89.81 87 ALA A N 1
ATOM 668 C CA . ALA A 1 87 ? -4.231 0.255 21.195 1.00 89.81 87 ALA A CA 1
ATOM 669 C C . ALA A 1 87 ? -4.533 1.215 22.345 1.00 89.81 87 ALA A C 1
ATOM 671 O O . ALA A 1 87 ? -5.670 1.328 22.799 1.00 89.81 87 ALA A O 1
ATOM 672 N N . VAL A 1 88 ? -3.492 1.896 22.814 1.00 91.62 88 VAL A N 1
ATOM 673 C CA . VAL A 1 88 ? -3.558 2.865 23.910 1.00 91.62 88 VAL A CA 1
ATOM 674 C C . VAL A 1 88 ? -3.000 4.190 23.403 1.00 91.62 88 VAL A C 1
ATOM 676 O O . VAL A 1 88 ? -1.997 4.220 22.684 1.00 91.62 88 VAL A O 1
ATOM 679 N N . GLY A 1 89 ? -3.679 5.291 23.713 1.00 88.56 89 GLY A N 1
ATOM 680 C CA . GLY A 1 89 ? -3.265 6.621 23.293 1.00 88.56 89 GLY A CA 1
ATOM 681 C C . GLY A 1 89 ? -1.993 7.052 24.015 1.00 88.56 89 GLY A C 1
ATOM 682 O O . GLY A 1 89 ? -2.031 7.304 25.206 1.00 88.56 89 GLY A O 1
ATOM 683 N N . GLY A 1 90 ? -0.886 7.247 23.298 1.00 89.25 90 GLY A N 1
ATOM 684 C CA . GLY A 1 90 ? 0.400 7.614 23.916 1.00 89.25 90 GLY A CA 1
ATOM 685 C C . GLY A 1 90 ? 0.468 8.994 24.595 1.00 89.25 90 GLY A C 1
ATOM 686 O O . GLY A 1 90 ? 1.528 9.360 25.087 1.00 89.25 90 GLY A O 1
ATOM 687 N N . TYR A 1 91 ? -0.619 9.775 24.586 1.00 88.19 91 TYR A N 1
ATOM 688 C CA . TYR A 1 91 ? -0.730 11.036 25.332 1.00 88.19 91 TYR A CA 1
ATOM 689 C C . TYR A 1 91 ? -1.776 10.972 26.448 1.00 88.19 91 TYR A C 1
ATOM 691 O O . TYR A 1 91 ? -1.546 11.519 27.519 1.00 88.19 91 TYR A O 1
ATOM 699 N N . THR A 1 92 ? -2.929 10.339 26.198 1.00 88.50 92 THR A N 1
ATOM 700 C CA . THR A 1 92 ? -4.030 10.282 27.175 1.00 88.50 92 THR A CA 1
ATOM 701 C C . THR A 1 92 ? -4.065 8.994 27.993 1.00 88.50 92 THR A C 1
ATOM 703 O O . THR A 1 92 ? -4.847 8.924 28.929 1.00 88.50 92 THR A O 1
ATOM 706 N N . ASP A 1 93 ? -3.261 7.985 27.642 1.00 88.69 93 ASP A N 1
ATOM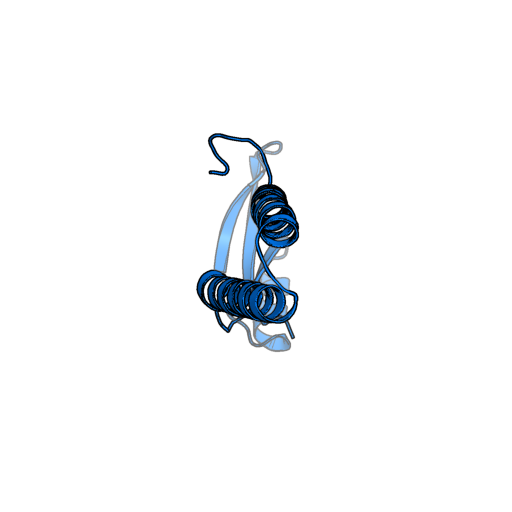 707 C CA . ASP A 1 93 ? -3.310 6.614 28.177 1.00 88.69 93 ASP A CA 1
ATOM 708 C C . ASP A 1 93 ? -4.689 5.930 28.069 1.00 88.69 93 ASP A C 1
ATOM 710 O O . ASP A 1 93 ? -4.926 4.874 28.654 1.00 88.69 93 ASP A O 1
ATOM 714 N N . ASP A 1 94 ? -5.598 6.478 27.255 1.00 89.19 94 ASP A N 1
ATOM 715 C CA . ASP A 1 94 ? -6.909 5.874 27.024 1.00 89.19 94 ASP A CA 1
ATOM 716 C C . ASP A 1 94 ? -6.813 4.692 26.059 1.00 89.19 94 ASP A C 1
ATOM 718 O O . ASP A 1 94 ? -6.169 4.777 25.004 1.00 89.19 94 ASP A O 1
ATOM 722 N N . GLU A 1 95 ? -7.559 3.628 26.351 1.00 88.00 95 GLU A N 1
ATOM 723 C CA . GLU A 1 95 ? -7.790 2.552 25.392 1.00 88.00 95 GLU A CA 1
ATOM 724 C C . GLU A 1 95 ? -8.582 3.068 24.184 1.00 88.00 95 GLU A C 1
ATOM 726 O O . GLU A 1 95 ? -9.678 3.622 24.300 1.00 88.00 95 GLU A O 1
ATOM 731 N N . ARG A 1 96 ? -8.021 2.865 22.992 1.00 87.81 96 ARG A N 1
ATOM 732 C CA . ARG A 1 96 ? -8.659 3.168 21.712 1.00 87.81 96 ARG A CA 1
ATOM 733 C C . ARG A 1 96 ? -8.526 1.967 20.788 1.00 87.81 96 ARG A C 1
ATOM 735 O O . ARG A 1 96 ? -7.436 1.723 20.267 1.00 87.81 96 ARG A O 1
ATOM 742 N N . PRO A 1 97 ? -9.604 1.210 20.553 1.00 89.38 97 PRO A N 1
ATOM 743 C CA . PRO A 1 97 ? -9.529 0.069 19.666 1.00 89.38 97 PRO A CA 1
ATOM 744 C C . PRO A 1 97 ? -9.308 0.513 18.217 1.00 89.38 97 PRO A C 1
ATOM 746 O O . PRO A 1 97 ? -9.847 1.516 17.735 1.00 89.38 97 PRO A O 1
ATOM 749 N N . ILE A 1 98 ? -8.490 -0.266 17.519 1.00 92.94 98 ILE A N 1
ATOM 750 C CA . ILE A 1 98 ? -8.179 -0.110 16.105 1.00 92.94 98 ILE A CA 1
ATOM 751 C C . ILE A 1 98 ? -8.819 -1.266 15.345 1.00 92.94 98 ILE A C 1
ATOM 753 O O . ILE A 1 98 ? -8.562 -2.436 15.627 1.00 92.94 98 ILE A O 1
ATOM 757 N N . LEU A 1 99 ? -9.620 -0.940 14.337 1.00 91.81 99 LEU A N 1
ATOM 758 C CA . LEU A 1 99 ? -10.176 -1.909 13.403 1.00 91.81 99 LEU A CA 1
ATOM 759 C C . LEU A 1 99 ? -9.355 -1.894 12.114 1.00 91.81 99 LEU A C 1
ATOM 761 O O . LEU A 1 99 ? -9.293 -0.883 11.411 1.00 91.81 99 LEU A O 1
ATOM 765 N N . MET A 1 100 ? -8.718 -3.021 11.810 1.00 91.44 100 MET A N 1
ATOM 766 C CA . MET A 1 100 ? -7.922 -3.222 10.603 1.00 91.44 100 MET A CA 1
ATOM 767 C C . MET A 1 100 ? -8.733 -4.002 9.566 1.00 91.44 100 MET A C 1
ATOM 769 O O . MET A 1 100 ? -9.246 -5.081 9.859 1.00 91.44 100 MET A O 1
ATOM 773 N N . CYS A 1 101 ? -8.823 -3.476 8.345 1.00 90.38 101 CYS A N 1
ATOM 774 C CA . CYS A 1 101 ? -9.491 -4.121 7.215 1.00 90.38 101 CYS A CA 1
ATOM 775 C C . CYS A 1 101 ? -8.630 -4.004 5.950 1.00 90.38 101 CYS A C 1
ATOM 777 O O . CYS A 1 101 ? -7.981 -2.982 5.719 1.00 90.38 101 CYS A O 1
ATOM 779 N N . VAL A 1 102 ? -8.617 -5.052 5.123 1.00 86.94 102 VAL A N 1
ATOM 780 C CA . VAL A 1 102 ? -7.900 -5.066 3.841 1.00 86.94 102 VAL A CA 1
ATOM 781 C C . VAL A 1 102 ? -8.908 -5.027 2.698 1.00 86.94 102 VAL A C 1
ATOM 783 O O . VAL A 1 102 ? -9.682 -5.969 2.500 1.00 86.94 102 VAL A O 1
ATOM 786 N N . VAL A 1 103 ? -8.868 -3.940 1.929 1.00 84.00 103 VAL A N 1
ATOM 787 C CA . VAL A 1 103 ? -9.767 -3.676 0.801 1.00 84.00 103 VAL A CA 1
ATOM 788 C C . VAL A 1 103 ? -9.006 -3.748 -0.520 1.00 84.00 103 VAL A C 1
ATOM 790 O O . VAL A 1 103 ? -7.857 -3.318 -0.612 1.00 84.00 103 VAL A O 1
ATOM 793 N N . GLY A 1 104 ? -9.638 -4.306 -1.551 1.00 74.75 104 GLY A N 1
ATOM 794 C CA . GLY A 1 104 ? -9.101 -4.244 -2.909 1.00 74.75 104 GLY A CA 1
ATOM 795 C C . GLY A 1 104 ? -9.175 -2.813 -3.438 1.00 74.75 104 GLY A C 1
ATOM 796 O O . GLY A 1 104 ? -10.171 -2.124 -3.231 1.00 74.75 104 GLY A O 1
ATOM 797 N N . GLN A 1 105 ? -8.121 -2.352 -4.101 1.00 64.44 105 GLN A N 1
ATOM 798 C CA . GLN A 1 105 ? -8.132 -1.105 -4.851 1.00 64.44 105 GLN A CA 1
ATOM 799 C C . GLN A 1 105 ? -8.793 -1.382 -6.208 1.00 64.44 105 GLN A C 1
ATOM 801 O O . GLN A 1 105 ? -8.131 -1.891 -7.112 1.00 64.44 105 GLN A O 1
ATOM 806 N N . THR A 1 106 ? -10.094 -1.102 -6.316 1.00 54.50 106 THR A N 1
ATOM 807 C CA . THR A 1 106 ? -10.803 -1.007 -7.606 1.00 54.50 106 THR A CA 1
ATOM 808 C C . THR A 1 106 ? -10.286 0.161 -8.428 1.00 54.50 106 THR A C 1
ATOM 810 O O . THR A 1 106 ? -10.033 1.226 -7.813 1.00 54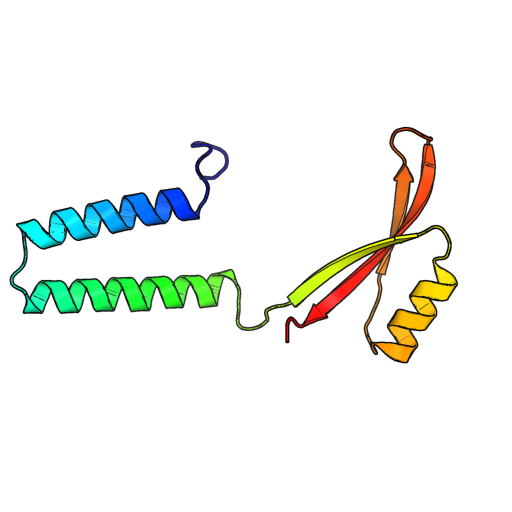.50 106 THR A O 1
#

Nearest PDB structures (foldseek):
  4d3h-assembly1_C  TM=7.433E-01  e=2.907E-02  Staphylococcus aureus
  4d3h-assembly1_A  TM=7.445E-01  e=3.273E-02  Staphylococcus aureus
  4d3h-assembly1_B  TM=7.389E-01  e=3.273E-02  Staphylococcus aureus
  4rle-assembly1_A  TM=7.104E-01  e=1.623E-01  Bacillus subtilis subsp. subtilis str. 168
  8bwy-assembly1_N  TM=2.414E-01  e=2.797E+00  Chlamydomonas reinhardtii

Foldseek 3Di:
DCVPPVDDPVVVVCVVVVVVLVVCVVPDDPVVSVVVVVVCVVVVVVVVCVVCPPFQKDKDKDWDPPCVVVVCCCCPVVVWDWDKDWDADPVPRDIIIIIITIDTDD

Secondary structure (DSSP, 8-state):
-HHHH---HHHHHHHHHHHHHHHHHHH--HHHHHHHHHHHHHHHHHHHHHHH-S--EEEEEEE-S-HHHHHHHIIIII---EEEEEEE-TTT--EEEEEEEEEE--

Sequence (106 aa):
IHKYTGLSQGKCLALIDGTIVLSAMFVFNIEQGLYAMLGVYISSKTIDVIQVGLNRSKMAMIITNREEEVRHAVLNKIDRGITKISAVGGYTDDERPILMCVVGQT